Protein AF-A0A9Q0BH51-F1 (afdb_monomer_lite)

pLDDT: mean 77.66, std 17.2, range [32.72, 93.62]

Secondary structure (DSSP, 8-state):
-----------PPSSS-------------S--EEEEEE--B-TT--B--SSHHHH--TT-----PPEEEEEE---TTSHHHHHHHHHHHHTT-----TTSPPSS-SS-HHHHHHHT-

Sequence (117 aa):
MGARERWSLARAPQVGVAHLEIRPSLTCDVEAWFEIVVRCCDNAVITRPLEVRTAWNWGLNITNSCRRIMVYSVNVSRPSTQKRLSEFETRGIPFTPDTVPRAFPPQTGSGYEEYWK

Structure (mmCIF, N/CA/C/O backbone):
data_AF-A0A9Q0BH51-F1
#
_entry.id   AF-A0A9Q0BH51-F1
#
loop_
_atom_site.group_PDB
_atom_site.id
_atom_site.type_symbol
_atom_site.label_atom_id
_atom_site.label_alt_id
_atom_site.label_comp_id
_atom_site.label_asym_id
_atom_site.label_entity_id
_atom_site.label_seq_id
_atom_site.pdbx_PDB_ins_code
_atom_site.Cartn_x
_atom_site.Cartn_y
_atom_site.Cartn_z
_atom_site.occupancy
_atom_site.B_iso_or_equiv
_atom_site.auth_seq_id
_atom_site.auth_comp_id
_atom_site.auth_asym_id
_atom_site.auth_atom_id
_atom_site.pdbx_PDB_model_num
ATOM 1 N N . MET A 1 1 ? 29.161 0.552 12.328 1.00 32.72 1 MET A N 1
ATOM 2 C CA . MET A 1 1 ? 29.909 -0.459 11.550 1.00 32.72 1 MET A CA 1
ATOM 3 C C . MET A 1 1 ? 28.946 -0.986 10.488 1.00 32.72 1 MET A C 1
ATOM 5 O O . MET A 1 1 ? 28.101 -1.809 10.800 1.00 32.72 1 MET A O 1
ATOM 9 N N . GLY A 1 2 ? 28.917 -0.345 9.315 1.00 35.00 2 GLY A N 1
ATOM 10 C CA . GLY A 1 2 ? 27.843 -0.506 8.324 1.00 35.00 2 GLY A CA 1
ATOM 11 C C . GLY A 1 2 ? 28.059 -1.716 7.419 1.00 35.00 2 GLY A C 1
ATOM 12 O O . GLY A 1 2 ? 29.128 -1.857 6.824 1.00 35.00 2 GLY A O 1
ATOM 13 N N . ALA A 1 3 ? 27.050 -2.580 7.318 1.00 37.38 3 ALA A N 1
ATOM 14 C CA . ALA A 1 3 ? 27.044 -3.705 6.396 1.00 37.38 3 ALA A CA 1
ATOM 15 C C . ALA A 1 3 ? 27.010 -3.183 4.949 1.00 37.38 3 ALA A C 1
ATOM 17 O O . ALA A 1 3 ? 26.024 -2.609 4.498 1.00 37.38 3 ALA A O 1
ATOM 18 N N . ARG A 1 4 ? 28.118 -3.354 4.221 1.00 40.53 4 ARG A N 1
ATOM 19 C CA . ARG A 1 4 ? 28.149 -3.216 2.762 1.00 40.53 4 ARG A CA 1
ATOM 20 C C . ARG A 1 4 ? 27.483 -4.453 2.165 1.00 40.53 4 ARG A C 1
ATOM 22 O O . ARG A 1 4 ? 28.115 -5.507 2.084 1.00 40.53 4 ARG A O 1
ATOM 29 N N . GLU A 1 5 ? 26.224 -4.327 1.766 1.00 41.06 5 GLU A N 1
ATOM 30 C CA . GLU A 1 5 ? 25.537 -5.353 0.983 1.00 41.06 5 GLU A CA 1
ATOM 31 C C . GLU A 1 5 ? 26.239 -5.527 -0.367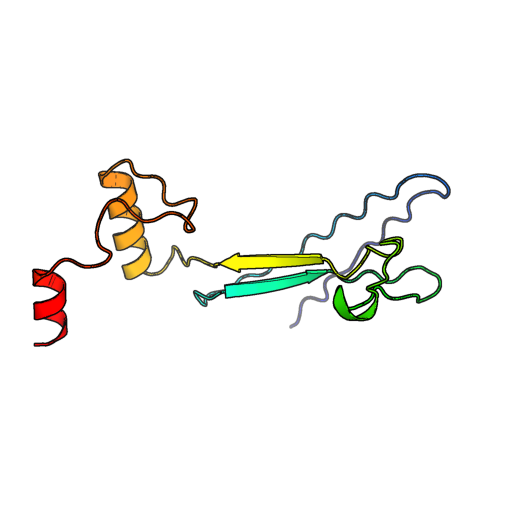 1.00 41.06 5 GLU A C 1
ATOM 33 O O . GLU A 1 5 ? 26.480 -4.579 -1.119 1.00 41.06 5 GLU A O 1
ATOM 38 N N . ARG A 1 6 ? 26.653 -6.766 -0.633 1.00 35.69 6 ARG A N 1
ATOM 39 C CA . ARG A 1 6 ? 27.415 -7.158 -1.814 1.00 35.69 6 ARG A CA 1
ATOM 40 C C . ARG A 1 6 ? 26.413 -7.659 -2.851 1.00 35.69 6 ARG A C 1
ATOM 42 O O . ARG A 1 6 ? 25.912 -8.771 -2.733 1.00 35.69 6 ARG A O 1
ATOM 49 N N . TRP A 1 7 ? 26.106 -6.841 -3.853 1.00 38.84 7 TRP A N 1
ATOM 50 C CA . TRP A 1 7 ? 25.238 -7.237 -4.961 1.00 38.84 7 TRP A CA 1
ATOM 51 C C . TRP A 1 7 ? 25.969 -8.249 -5.851 1.00 38.84 7 TRP A C 1
ATOM 53 O O . TRP A 1 7 ? 26.906 -7.893 -6.567 1.00 38.84 7 TRP A O 1
ATOM 63 N N . SER A 1 8 ? 25.574 -9.522 -5.807 1.00 36.34 8 SER A N 1
ATOM 64 C CA . SER A 1 8 ? 26.064 -10.529 -6.752 1.00 36.34 8 SER A CA 1
ATOM 65 C C . SER A 1 8 ? 25.255 -10.451 -8.046 1.00 36.34 8 SER A C 1
ATOM 67 O O . SER A 1 8 ? 24.174 -11.029 -8.153 1.00 36.34 8 SER A O 1
ATOM 69 N N . LEU A 1 9 ? 25.782 -9.740 -9.042 1.00 40.06 9 LEU A N 1
ATOM 70 C CA . LEU A 1 9 ? 25.318 -9.844 -10.424 1.00 40.06 9 LEU A CA 1
ATOM 71 C C . LEU A 1 9 ? 25.755 -11.202 -10.987 1.00 40.06 9 LEU A C 1
ATOM 73 O O . LEU A 1 9 ? 26.877 -11.356 -11.472 1.00 40.06 9 LEU A O 1
ATOM 77 N N . ALA A 1 10 ? 24.875 -12.200 -10.918 1.00 40.84 10 ALA A N 1
ATOM 78 C CA . ALA A 1 10 ? 25.020 -13.399 -11.732 1.00 40.84 10 ALA A CA 1
ATOM 79 C C . ALA A 1 10 ? 24.848 -12.988 -13.205 1.00 40.84 10 ALA A C 1
ATOM 81 O O . ALA A 1 10 ? 23.775 -12.543 -13.612 1.00 40.84 10 ALA A O 1
ATOM 82 N N . ARG A 1 11 ? 25.918 -13.073 -14.008 1.00 39.97 11 ARG A N 1
ATOM 83 C CA . ARG A 1 11 ? 25.831 -12.834 -15.456 1.00 39.97 11 ARG A CA 1
ATOM 84 C C . ARG A 1 11 ? 25.031 -13.971 -16.084 1.00 39.97 11 ARG A C 1
ATOM 86 O O . ARG A 1 11 ? 25.498 -15.106 -16.096 1.00 39.97 11 ARG A O 1
ATOM 93 N N . ALA A 1 12 ? 23.848 -13.662 -16.607 1.00 41.06 12 ALA A N 1
ATOM 94 C CA . ALA A 1 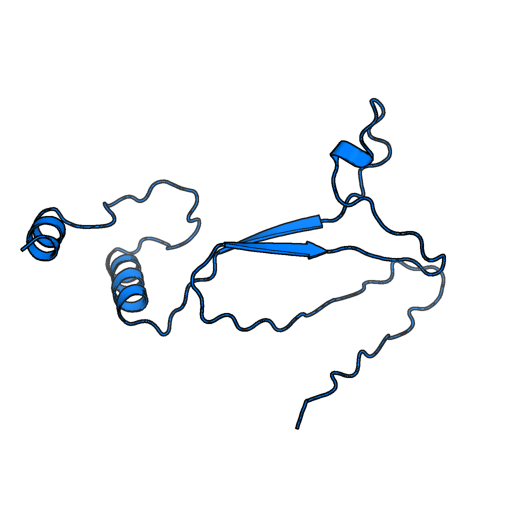12 ? 23.110 -14.580 -17.466 1.00 41.06 12 ALA A CA 1
ATOM 95 C C . ALA A 1 12 ? 23.808 -14.694 -18.840 1.00 41.06 12 ALA A C 1
ATOM 97 O O . ALA A 1 12 ? 24.379 -13.702 -19.311 1.00 41.06 12 ALA A O 1
ATOM 98 N N . PRO A 1 13 ? 23.788 -15.876 -19.486 1.00 41.16 13 PRO A N 1
ATOM 99 C CA . PRO A 1 13 ? 24.369 -16.055 -20.806 1.00 41.16 13 PRO A CA 1
ATOM 100 C C . PRO A 1 13 ? 23.540 -15.308 -21.851 1.00 41.16 13 PRO A C 1
ATOM 102 O O . PRO A 1 13 ? 22.330 -15.123 -21.717 1.00 41.16 13 PRO A O 1
ATOM 105 N N . GLN A 1 14 ? 24.236 -14.830 -22.876 1.00 46.56 14 GLN A N 1
ATOM 106 C CA . GLN A 1 14 ? 23.660 -14.026 -23.939 1.00 46.56 14 GLN A CA 1
ATOM 107 C C . GLN A 1 14 ? 22.640 -14.851 -24.734 1.00 46.56 14 GLN A C 1
ATOM 109 O O . GLN A 1 14 ? 22.912 -15.992 -25.093 1.00 46.56 14 GLN A O 1
ATOM 114 N N . VAL A 1 15 ? 21.492 -14.235 -25.025 1.00 45.03 15 VAL A N 1
ATOM 115 C CA . VAL A 1 15 ? 20.330 -14.806 -25.732 1.00 45.03 15 VAL A CA 1
ATOM 116 C C . VAL A 1 15 ? 19.461 -15.731 -24.866 1.00 45.03 15 VAL A C 1
ATOM 118 O O . VAL A 1 15 ? 19.361 -16.936 -25.058 1.00 45.03 15 VAL A O 1
ATOM 121 N N . GLY A 1 16 ? 18.776 -15.126 -23.902 1.00 41.25 16 GLY A N 1
ATOM 122 C CA . GLY A 1 16 ? 17.731 -15.748 -23.097 1.00 41.25 16 GLY A CA 1
ATOM 123 C C . GLY A 1 16 ? 17.147 -14.691 -22.171 1.00 41.25 16 GLY A C 1
ATOM 124 O O . GLY A 1 16 ? 17.870 -13.794 -21.741 1.00 41.25 16 GLY A O 1
ATOM 125 N N . VAL A 1 17 ? 15.841 -14.735 -21.907 1.00 44.56 17 VAL A N 1
ATOM 126 C CA . VAL A 1 17 ? 15.193 -13.816 -20.962 1.00 44.56 17 VAL A CA 1
ATOM 127 C C . VAL A 1 17 ? 15.908 -13.947 -19.615 1.00 44.56 17 VAL A C 1
ATOM 129 O O . VAL A 1 17 ? 15.763 -14.950 -18.922 1.00 44.56 17 VAL A O 1
ATOM 132 N N . ALA A 1 18 ? 16.732 -12.960 -19.266 1.00 54.16 18 ALA A N 1
ATOM 133 C CA . ALA A 1 18 ? 17.425 -12.943 -17.991 1.00 54.16 18 ALA A CA 1
ATOM 134 C C . ALA A 1 18 ? 16.397 -12.617 -16.907 1.00 54.16 18 ALA A C 1
ATOM 136 O O . ALA A 1 18 ? 15.910 -11.489 -16.812 1.00 54.16 18 ALA A O 1
ATOM 137 N N . HIS A 1 19 ? 16.042 -13.615 -16.102 1.00 55.16 19 HIS A N 1
ATOM 138 C CA . HIS A 1 19 ? 15.231 -13.394 -14.917 1.00 55.16 19 HIS A CA 1
ATOM 139 C C . HIS A 1 19 ? 16.102 -12.725 -13.847 1.00 55.16 19 HIS A C 1
ATOM 141 O O . HIS A 1 19 ? 16.880 -13.383 -13.157 1.00 55.16 19 HIS A O 1
ATOM 147 N N . LEU A 1 20 ? 15.997 -11.401 -13.736 1.00 63.56 20 LEU A N 1
ATOM 148 C CA . LEU A 1 20 ? 16.614 -10.643 -12.655 1.00 63.56 20 LEU A CA 1
ATOM 149 C C . LEU A 1 20 ? 15.642 -10.580 -11.476 1.00 63.56 20 LEU A C 1
ATOM 151 O O . LEU A 1 20 ? 14.629 -9.885 -11.534 1.00 63.56 20 LEU A O 1
ATOM 155 N N . GLU A 1 21 ? 15.968 -11.290 -10.399 1.00 69.81 21 GLU A N 1
ATOM 156 C CA . GLU A 1 21 ? 15.230 -11.206 -9.143 1.00 69.81 21 GLU A CA 1
ATOM 157 C C . GLU A 1 21 ? 15.864 -10.144 -8.238 1.00 69.81 21 GLU A C 1
ATOM 159 O O . GLU A 1 21 ? 17.040 -10.229 -7.886 1.00 69.81 21 GLU A O 1
ATOM 164 N N . ILE A 1 22 ? 15.081 -9.135 -7.856 1.00 66.62 22 ILE A N 1
ATOM 165 C CA . ILE A 1 22 ? 15.500 -8.095 -6.913 1.00 66.62 22 ILE A CA 1
ATOM 166 C C . ILE A 1 22 ? 14.739 -8.340 -5.612 1.00 66.62 22 ILE A C 1
ATOM 168 O O . ILE A 1 22 ? 13.515 -8.223 -5.584 1.00 66.62 22 ILE A O 1
ATOM 172 N N . ARG A 1 23 ? 15.464 -8.679 -4.539 1.00 71.25 23 ARG A N 1
ATOM 173 C CA . ARG A 1 23 ? 14.913 -8.885 -3.191 1.00 71.25 23 ARG A CA 1
ATOM 174 C C . ARG A 1 23 ? 15.344 -7.750 -2.260 1.00 71.25 23 ARG A C 1
ATOM 176 O O . ARG A 1 23 ? 16.356 -7.892 -1.578 1.00 71.25 23 ARG A O 1
ATOM 183 N N . PRO A 1 24 ? 14.630 -6.614 -2.231 1.00 65.00 24 PRO A N 1
ATOM 184 C CA . PRO A 1 24 ? 14.912 -5.579 -1.253 1.00 65.00 24 PRO A CA 1
ATOM 185 C C . PRO A 1 24 ? 14.374 -6.013 0.117 1.00 65.00 24 PRO A C 1
ATOM 187 O O . PRO A 1 24 ? 13.183 -6.286 0.260 1.00 65.00 24 PRO A O 1
ATOM 190 N N . SER A 1 25 ? 15.231 -6.063 1.136 1.00 71.06 25 SER A N 1
ATOM 191 C CA . SER A 1 25 ? 14.785 -6.151 2.528 1.00 71.06 25 SER A CA 1
ATOM 192 C C . SER A 1 25 ? 14.530 -4.741 3.058 1.00 71.06 25 SER A C 1
ATOM 194 O O . SER A 1 25 ? 15.474 -3.985 3.282 1.00 71.06 25 SER A O 1
ATOM 196 N N . LEU A 1 26 ? 13.260 -4.382 3.253 1.00 70.94 26 LEU A N 1
ATOM 197 C CA . LEU A 1 26 ? 12.859 -3.116 3.865 1.00 70.94 26 LEU A CA 1
ATOM 198 C C . LEU A 1 26 ? 12.072 -3.407 5.142 1.00 70.94 26 LEU A C 1
ATOM 200 O O . LEU A 1 26 ? 10.954 -3.915 5.082 1.00 70.94 26 LEU A O 1
ATOM 204 N N . THR A 1 27 ? 12.651 -3.078 6.295 1.00 71.00 27 THR A N 1
ATOM 205 C CA . THR A 1 27 ? 11.927 -3.056 7.567 1.00 71.00 27 THR A CA 1
ATOM 206 C C . THR A 1 27 ? 11.395 -1.648 7.791 1.00 71.00 27 THR A C 1
ATOM 208 O O . THR A 1 27 ? 12.142 -0.671 7.744 1.00 71.00 27 THR A O 1
ATOM 211 N N . CYS A 1 28 ? 10.086 -1.523 8.000 1.00 72.50 28 CYS A N 1
ATOM 212 C CA . CYS A 1 28 ? 9.465 -0.245 8.308 1.00 72.50 28 CYS A CA 1
ATOM 213 C C . CYS A 1 28 ? 8.642 -0.366 9.586 1.00 72.50 28 CYS A C 1
ATOM 215 O O . CYS A 1 28 ? 7.740 -1.195 9.666 1.00 72.50 28 CYS A O 1
ATOM 217 N N . ASP A 1 29 ? 8.964 0.466 10.575 1.00 78.12 29 ASP A N 1
ATOM 218 C CA . ASP A 1 29 ? 8.193 0.562 11.819 1.00 78.12 29 ASP A CA 1
ATOM 219 C C . ASP A 1 29 ? 6.931 1.430 11.656 1.00 78.12 29 ASP A C 1
ATOM 221 O O . ASP A 1 29 ? 5.952 1.292 12.394 1.00 78.12 29 ASP A O 1
ATOM 225 N N . VAL A 1 30 ? 6.938 2.322 10.661 1.00 79.62 30 VAL A N 1
ATOM 226 C CA . VAL A 1 30 ? 5.855 3.273 10.415 1.00 79.62 30 VAL A CA 1
ATOM 227 C C . VAL A 1 30 ? 4.716 2.596 9.651 1.00 79.62 30 VAL A C 1
ATOM 229 O O . VAL A 1 30 ? 4.913 2.002 8.591 1.00 79.62 30 VAL A O 1
ATOM 232 N N . GLU A 1 31 ? 3.503 2.740 10.177 1.00 83.62 31 GLU A N 1
ATOM 233 C CA . GLU A 1 31 ? 2.262 2.368 9.495 1.00 83.62 31 GLU A CA 1
ATOM 234 C C . GLU A 1 31 ? 1.890 3.484 8.514 1.00 83.62 31 GLU A C 1
ATOM 236 O O . GLU A 1 31 ? 1.375 4.532 8.904 1.00 83.62 31 GLU A O 1
ATOM 241 N N . ALA A 1 32 ? 2.235 3.291 7.243 1.00 84.62 32 ALA A N 1
ATOM 242 C CA . ALA A 1 32 ? 2.004 4.259 6.179 1.00 84.62 32 ALA A CA 1
ATOM 243 C C . ALA A 1 32 ? 1.874 3.574 4.811 1.00 84.62 32 ALA A C 1
ATOM 245 O O . ALA A 1 32 ? 2.169 2.386 4.645 1.00 84.62 32 ALA A O 1
ATOM 246 N N . TRP A 1 33 ? 1.440 4.361 3.826 1.00 87.88 33 TRP A N 1
ATOM 247 C CA . TRP A 1 33 ? 1.488 3.989 2.417 1.00 87.88 33 TRP A CA 1
ATOM 248 C C . TRP A 1 33 ? 2.889 4.214 1.856 1.00 87.88 33 TRP A C 1
ATOM 250 O O . TRP A 1 33 ? 3.456 5.299 1.984 1.00 87.88 33 TRP A O 1
ATOM 260 N N . PHE A 1 34 ? 3.412 3.192 1.190 1.00 88.12 34 PHE A N 1
ATOM 261 C CA . PHE A 1 34 ? 4.689 3.218 0.496 1.00 88.12 34 PHE A CA 1
ATOM 262 C C . PHE A 1 34 ? 4.472 3.007 -0.992 1.00 88.12 34 PHE A C 1
ATOM 264 O O . PHE A 1 34 ? 3.706 2.138 -1.408 1.00 88.12 34 PHE A O 1
ATOM 271 N N . GLU A 1 35 ? 5.203 3.772 -1.792 1.00 90.50 35 GLU A N 1
ATOM 272 C CA . GLU A 1 35 ? 5.301 3.547 -3.225 1.00 90.50 35 GLU A CA 1
ATOM 273 C C . GLU A 1 35 ? 6.669 2.945 -3.547 1.00 90.50 35 GLU A C 1
ATOM 275 O O . GLU A 1 35 ? 7.705 3.596 -3.409 1.00 90.50 35 GLU A O 1
ATOM 280 N N . ILE A 1 36 ? 6.675 1.695 -4.005 1.00 88.88 36 ILE A N 1
ATOM 281 C CA . ILE A 1 36 ? 7.874 1.044 -4.526 1.00 88.88 36 ILE A CA 1
ATOM 282 C C . ILE A 1 36 ? 7.933 1.321 -6.026 1.00 88.88 36 ILE A C 1
ATOM 284 O O . ILE A 1 36 ? 7.114 0.816 -6.799 1.00 88.88 36 ILE A O 1
ATOM 288 N N . VAL A 1 37 ? 8.917 2.120 -6.441 1.00 89.25 37 VAL A N 1
ATOM 289 C CA . VAL A 1 37 ? 9.155 2.452 -7.849 1.00 89.25 37 VAL A CA 1
ATOM 290 C C . VAL A 1 37 ? 10.354 1.667 -8.361 1.00 89.25 37 VAL A C 1
ATOM 292 O O . VAL A 1 37 ? 11.485 1.883 -7.931 1.00 89.25 37 VAL A O 1
ATOM 295 N N . VAL A 1 38 ? 10.119 0.775 -9.322 1.00 88.25 38 VAL A N 1
ATOM 296 C CA . VAL A 1 38 ? 11.181 -0.008 -9.960 1.00 88.25 38 VAL A CA 1
ATOM 297 C C . VAL A 1 38 ? 11.518 0.593 -11.316 1.00 88.25 38 VAL A C 1
ATOM 299 O O . VAL A 1 38 ? 10.712 0.560 -12.256 1.00 88.25 38 VAL A O 1
ATOM 302 N N . ARG A 1 39 ? 12.756 1.077 -11.423 1.00 86.38 39 ARG A N 1
ATOM 303 C CA . ARG A 1 39 ? 13.384 1.544 -12.656 1.00 86.38 39 ARG A CA 1
ATOM 304 C C . ARG A 1 39 ? 14.534 0.617 -13.023 1.00 86.38 39 ARG A C 1
ATOM 306 O O . ARG A 1 39 ? 15.350 0.274 -12.177 1.00 86.38 39 ARG A O 1
ATOM 313 N N . CYS A 1 40 ? 14.603 0.244 -14.296 1.00 83.94 40 CYS A N 1
ATOM 314 C CA . CYS A 1 40 ? 15.730 -0.516 -14.831 1.00 83.94 40 CYS A CA 1
ATOM 315 C C . CYS A 1 40 ? 16.587 0.397 -15.706 1.00 83.94 40 CYS A C 1
ATOM 317 O O . CYS A 1 40 ? 16.056 1.302 -16.357 1.00 83.94 40 CYS A O 1
ATOM 319 N N . CYS A 1 41 ? 17.885 0.125 -15.693 1.00 83.06 41 CYS A N 1
ATOM 320 C CA . CYS A 1 41 ? 18.876 0.671 -16.603 1.00 83.06 41 CYS A CA 1
ATOM 321 C C . CYS A 1 41 ? 19.470 -0.515 -17.366 1.00 83.06 41 CYS A C 1
ATOM 323 O O . CYS A 1 41 ? 19.725 -1.553 -16.749 1.00 83.06 41 CYS A O 1
ATOM 325 N N . ASP A 1 42 ? 19.622 -0.400 -18.680 1.00 84.12 42 ASP A N 1
ATOM 326 C CA . ASP A 1 42 ? 20.272 -1.435 -19.480 1.00 84.12 42 ASP A CA 1
ATOM 327 C C . ASP A 1 42 ? 21.792 -1.204 -19.592 1.00 84.12 42 ASP A C 1
ATOM 329 O O . ASP A 1 42 ? 22.354 -0.263 -19.027 1.00 84.12 42 ASP A O 1
ATOM 333 N N . ASN A 1 43 ? 22.478 -2.081 -20.330 1.00 86.06 43 ASN A N 1
ATOM 334 C CA . ASN A 1 43 ? 23.927 -1.985 -20.545 1.00 86.06 43 ASN A CA 1
ATOM 335 C C . ASN A 1 43 ? 24.337 -0.761 -21.384 1.00 86.06 43 ASN A C 1
ATOM 337 O O . ASN A 1 43 ? 25.512 -0.401 -21.387 1.00 86.06 43 ASN A O 1
ATOM 341 N N . ALA A 1 44 ? 23.393 -0.141 -22.098 1.00 88.38 44 ALA A N 1
ATOM 342 C CA . ALA A 1 44 ? 23.602 1.077 -22.874 1.00 88.38 44 ALA A CA 1
ATOM 343 C C . ALA A 1 44 ? 23.264 2.345 -22.066 1.00 88.38 44 ALA A C 1
ATOM 345 O O . ALA A 1 44 ? 23.274 3.446 -22.612 1.00 88.38 44 ALA A O 1
ATOM 346 N N . VAL A 1 45 ? 22.996 2.203 -20.761 1.00 86.12 45 VAL A N 1
ATOM 347 C CA . VAL A 1 45 ? 22.637 3.294 -19.845 1.00 86.12 45 VAL A CA 1
ATOM 348 C C . VAL A 1 45 ? 21.305 3.966 -20.226 1.00 86.12 45 VAL A C 1
ATOM 350 O O . VAL A 1 45 ? 21.011 5.099 -19.842 1.00 86.12 45 VAL A O 1
ATOM 353 N N . ILE A 1 46 ? 20.445 3.260 -20.962 1.00 84.38 46 ILE A N 1
ATOM 354 C CA . ILE A 1 46 ? 19.102 3.737 -21.278 1.00 84.38 46 ILE A CA 1
ATOM 355 C C . ILE A 1 46 ? 18.214 3.492 -20.059 1.00 84.38 46 ILE A C 1
ATOM 357 O O . ILE A 1 46 ? 18.127 2.384 -19.522 1.00 84.38 46 ILE A O 1
ATOM 361 N N . THR A 1 47 ? 17.531 4.546 -19.611 1.00 84.69 47 THR A N 1
ATOM 362 C CA . THR A 1 47 ? 16.629 4.490 -18.456 1.00 84.69 47 THR A CA 1
ATOM 363 C C . THR A 1 47 ? 15.171 4.502 -18.891 1.00 84.69 47 THR A C 1
ATOM 365 O O . THR A 1 47 ? 14.790 5.159 -19.859 1.00 84.69 47 THR A O 1
ATOM 368 N N . ARG A 1 48 ? 14.322 3.785 -18.146 1.00 84.50 48 ARG A N 1
ATOM 369 C CA . ARG A 1 48 ? 12.874 3.811 -18.388 1.00 84.50 48 ARG A CA 1
ATOM 370 C C . ARG A 1 48 ? 12.247 5.156 -17.976 1.00 84.50 48 ARG A C 1
ATOM 372 O O . ARG A 1 48 ? 12.602 5.679 -16.906 1.00 84.50 48 ARG A O 1
ATOM 379 N N . PRO A 1 49 ? 11.273 5.686 -18.745 1.00 87.12 49 PRO A N 1
ATOM 380 C CA . PRO A 1 49 ? 10.513 6.885 -18.378 1.00 87.12 49 PRO A CA 1
ATOM 381 C C . PRO A 1 49 ? 9.884 6.760 -16.982 1.00 87.12 49 PRO A C 1
ATOM 383 O O . PRO A 1 49 ? 9.433 5.675 -16.604 1.00 87.12 49 PRO A O 1
ATOM 386 N N . LEU A 1 50 ? 9.877 7.850 -16.200 1.00 86.69 50 LEU A N 1
ATOM 387 C CA . LEU A 1 50 ? 9.333 7.849 -14.828 1.00 86.69 50 LEU A CA 1
ATOM 388 C C . LEU A 1 50 ? 7.832 7.577 -14.820 1.00 86.69 50 LEU A C 1
ATOM 390 O O . LEU A 1 50 ? 7.350 6.743 -14.059 1.00 86.69 50 LEU A O 1
ATOM 394 N N . GLU A 1 51 ? 7.112 8.281 -15.684 1.00 86.94 51 GLU A N 1
ATOM 395 C CA . GLU A 1 51 ? 5.658 8.298 -15.703 1.00 86.94 51 GLU A CA 1
ATOM 396 C C . GLU A 1 51 ? 5.151 7.923 -17.087 1.00 86.94 51 GLU A C 1
ATOM 398 O O . GLU A 1 51 ? 5.737 8.309 -18.101 1.00 86.94 51 GLU A O 1
ATOM 403 N N . VAL A 1 52 ? 4.007 7.242 -17.137 1.00 85.88 52 VAL A N 1
ATOM 404 C CA . VAL A 1 52 ? 3.321 6.915 -18.395 1.00 85.88 52 VAL A CA 1
ATOM 405 C C . VAL A 1 52 ? 3.119 8.170 -19.243 1.00 85.88 52 VAL A C 1
ATOM 407 O O . VAL A 1 52 ? 3.379 8.153 -20.441 1.00 85.88 52 VAL A O 1
ATOM 410 N N . ARG A 1 53 ? 2.742 9.288 -18.610 1.00 86.25 53 ARG A N 1
ATOM 411 C CA . ARG A 1 53 ? 2.466 10.557 -19.293 1.00 86.25 53 ARG A CA 1
ATOM 412 C C . ARG A 1 53 ? 3.659 11.098 -20.078 1.00 86.25 53 ARG A C 1
ATOM 414 O O . ARG A 1 53 ? 3.459 11.736 -21.103 1.00 86.25 53 ARG A O 1
ATOM 421 N N . THR A 1 54 ? 4.882 10.825 -19.629 1.00 85.38 54 THR A N 1
ATOM 422 C CA . THR A 1 54 ? 6.098 11.318 -20.295 1.00 85.38 54 THR A CA 1
ATOM 423 C C . THR A 1 54 ? 6.440 10.563 -21.579 1.00 85.38 54 THR A C 1
ATOM 425 O O . THR A 1 54 ? 7.160 11.094 -22.415 1.00 85.38 54 THR A O 1
ATOM 428 N N . ALA A 1 55 ? 5.918 9.347 -21.750 1.00 83.62 55 ALA A N 1
ATOM 429 C CA . ALA A 1 55 ? 6.179 8.492 -22.910 1.00 83.62 55 ALA A CA 1
ATOM 430 C C . ALA A 1 55 ? 4.908 8.145 -23.703 1.00 83.62 55 ALA A C 1
ATOM 432 O O . ALA A 1 55 ? 4.947 7.340 -24.639 1.00 83.62 55 ALA A O 1
ATOM 433 N N . TRP A 1 56 ? 3.777 8.741 -23.322 1.00 85.19 56 TRP A N 1
ATOM 434 C CA . TRP A 1 56 ? 2.487 8.455 -23.922 1.00 85.19 56 TRP A CA 1
ATOM 435 C C . TRP A 1 56 ? 2.449 8.919 -25.378 1.00 85.19 56 TRP A C 1
ATOM 437 O O . TRP A 1 56 ? 2.853 10.030 -25.716 1.00 85.19 56 TRP A O 1
ATOM 447 N N . ASN A 1 57 ? 1.925 8.055 -26.239 1.00 85.88 57 ASN A N 1
ATOM 448 C CA . ASN A 1 57 ? 1.636 8.355 -27.630 1.00 85.88 57 ASN A CA 1
ATOM 449 C C . ASN A 1 57 ? 0.355 7.624 -28.043 1.00 85.88 57 ASN A C 1
ATOM 451 O O . ASN A 1 57 ? 0.011 6.596 -27.459 1.00 85.88 57 ASN A O 1
ATOM 455 N N . TRP A 1 58 ? -0.322 8.131 -29.072 1.00 86.75 58 TRP A N 1
ATOM 456 C CA . TRP A 1 58 ? -1.573 7.562 -29.588 1.00 86.75 58 TRP A CA 1
ATOM 457 C C . TRP A 1 58 ? -1.463 6.094 -30.016 1.00 86.75 58 TRP A C 1
ATOM 459 O O . TRP A 1 58 ? -2.451 5.371 -29.969 1.00 86.75 58 TRP A O 1
ATOM 469 N N . GLY A 1 59 ? -0.268 5.649 -30.413 1.00 84.12 59 GLY A N 1
ATOM 470 C CA . GLY A 1 59 ? -0.019 4.268 -30.820 1.00 84.12 59 GLY A CA 1
ATOM 471 C C . GLY A 1 59 ? 0.206 3.299 -29.661 1.00 84.12 59 GLY 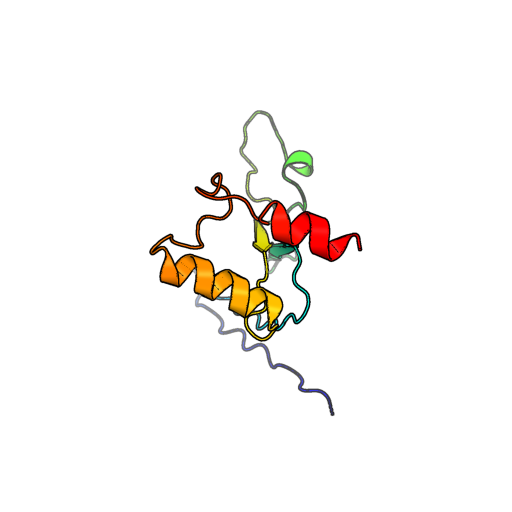A C 1
ATOM 472 O O . GLY A 1 59 ? 0.281 2.103 -29.905 1.00 84.12 59 GLY A O 1
ATOM 473 N N . LEU A 1 60 ? 0.349 3.784 -28.419 1.00 79.31 60 LEU A N 1
ATOM 474 C CA . LEU A 1 60 ? 0.669 2.975 -27.235 1.00 79.31 60 LEU A CA 1
ATOM 475 C C . LEU A 1 60 ? 1.884 2.043 -27.427 1.00 79.31 60 LEU A C 1
ATOM 477 O O . LEU A 1 60 ? 2.016 1.042 -26.736 1.00 79.31 60 LEU A O 1
ATOM 481 N N . ASN A 1 61 ? 2.813 2.366 -28.330 1.00 75.12 61 ASN A N 1
ATOM 482 C CA . ASN A 1 61 ? 3.952 1.488 -28.639 1.00 75.12 61 ASN A CA 1
ATOM 483 C C . ASN A 1 61 ? 5.053 1.527 -27.563 1.00 75.12 61 ASN A C 1
ATOM 485 O O . ASN A 1 61 ? 5.963 0.703 -27.560 1.00 75.12 61 ASN A O 1
ATOM 489 N N . ILE A 1 62 ? 4.980 2.492 -26.641 1.00 69.00 62 ILE A N 1
ATOM 490 C CA . ILE A 1 62 ? 5.927 2.665 -25.537 1.00 69.00 62 ILE A CA 1
ATOM 491 C C . ILE A 1 62 ? 5.134 2.619 -24.231 1.00 69.00 62 ILE A C 1
ATOM 493 O O . ILE A 1 62 ? 4.704 3.641 -23.705 1.00 69.00 62 ILE A O 1
ATOM 497 N N . THR A 1 63 ? 4.919 1.409 -23.715 1.00 67.38 63 THR A N 1
ATOM 498 C CA . THR A 1 63 ? 4.211 1.172 -22.442 1.00 67.38 63 THR A CA 1
ATOM 499 C C . THR A 1 63 ? 5.134 0.796 -21.286 1.00 67.38 63 THR A C 1
ATOM 501 O O . THR A 1 63 ? 4.667 0.589 -20.168 1.00 67.38 63 THR A O 1
ATOM 504 N N . ASN A 1 64 ? 6.452 0.728 -21.505 1.00 76.75 64 ASN A N 1
ATOM 505 C CA . ASN A 1 64 ? 7.406 0.304 -20.478 1.00 76.75 64 ASN A CA 1
ATOM 506 C C . ASN A 1 64 ? 7.884 1.469 -19.589 1.00 76.75 64 ASN A C 1
ATOM 508 O O . ASN A 1 64 ? 9.078 1.767 -19.510 1.00 76.75 64 ASN A O 1
ATOM 512 N N . SER A 1 65 ? 6.948 2.147 -18.921 1.00 83.88 65 SER A N 1
ATOM 513 C CA . SER A 1 65 ? 7.279 3.099 -17.855 1.00 83.88 65 SER A CA 1
ATOM 514 C C . SER A 1 65 ? 7.799 2.373 -16.610 1.00 83.88 65 SER A C 1
ATOM 516 O O . SER A 1 65 ? 7.674 1.151 -16.474 1.00 83.88 65 SER A O 1
ATOM 518 N N . CYS A 1 66 ? 8.363 3.121 -15.662 1.00 87.50 66 CYS A N 1
ATOM 519 C CA . CYS A 1 66 ? 8.688 2.574 -14.346 1.00 87.50 66 CYS A CA 1
ATOM 520 C C . CYS A 1 66 ? 7.445 1.923 -13.717 1.00 87.50 66 CYS A C 1
ATOM 522 O O . CYS A 1 66 ? 6.331 2.447 -13.808 1.00 87.50 66 CYS A O 1
ATOM 524 N N . ARG A 1 67 ? 7.636 0.753 -13.098 1.00 88.50 67 ARG A N 1
ATOM 525 C CA . ARG A 1 67 ? 6.550 0.032 -12.426 1.00 88.50 67 ARG A CA 1
ATOM 526 C C . ARG A 1 67 ? 6.431 0.599 -11.020 1.00 88.50 67 ARG A C 1
ATOM 528 O O . ARG A 1 67 ? 7.433 0.681 -10.315 1.00 88.50 67 ARG A O 1
ATOM 535 N N . ARG A 1 68 ? 5.217 0.973 -10.634 1.00 89.81 68 ARG A N 1
ATOM 536 C CA . ARG A 1 68 ? 4.895 1.488 -9.305 1.00 89.81 68 ARG A CA 1
ATOM 537 C C . ARG A 1 68 ? 3.996 0.481 -8.602 1.00 89.81 68 ARG A C 1
ATOM 539 O O . ARG A 1 68 ? 3.034 0.002 -9.204 1.00 89.81 68 ARG A O 1
ATOM 546 N N . ILE A 1 69 ? 4.349 0.121 -7.376 1.00 89.94 69 ILE A N 1
ATOM 547 C CA . ILE A 1 69 ? 3.591 -0.796 -6.524 1.00 89.94 69 ILE A CA 1
ATOM 548 C C . ILE A 1 69 ? 3.302 -0.046 -5.229 1.00 89.94 69 ILE A C 1
ATOM 550 O O . ILE A 1 69 ? 4.232 0.357 -4.534 1.00 89.94 69 ILE A O 1
ATOM 554 N N . MET A 1 70 ? 2.020 0.156 -4.934 1.00 88.75 70 MET A N 1
ATOM 555 C CA . MET A 1 70 ? 1.581 0.748 -3.674 1.00 88.75 70 MET A CA 1
ATOM 556 C C . MET A 1 70 ? 1.409 -0.358 -2.640 1.00 88.75 70 MET A C 1
ATOM 558 O O . MET A 1 70 ? 0.747 -1.359 -2.913 1.00 88.75 70 MET A O 1
ATOM 562 N N . VAL A 1 71 ? 2.009 -0.179 -1.468 1.00 86.88 71 VAL A N 1
ATOM 563 C CA . VAL A 1 71 ? 1.946 -1.127 -0.353 1.00 86.88 71 VAL A CA 1
ATOM 564 C C . VAL A 1 71 ? 1.584 -0.359 0.908 1.00 86.88 71 VAL A C 1
ATOM 566 O O . VAL A 1 71 ? 2.212 0.651 1.216 1.00 86.88 71 VAL A O 1
ATOM 569 N N . TYR A 1 72 ? 0.591 -0.840 1.649 1.00 86.94 72 TYR A N 1
ATOM 570 C CA . 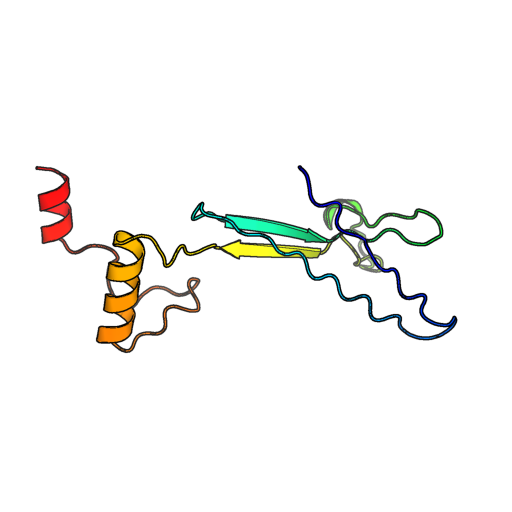TYR A 1 72 ? 0.317 -0.350 2.995 1.00 86.94 72 TYR A CA 1
ATOM 571 C C . TYR A 1 72 ? 1.009 -1.247 4.021 1.00 86.94 72 TYR A C 1
ATOM 573 O O . TYR A 1 72 ? 0.835 -2.466 3.999 1.00 86.94 72 TYR A O 1
ATOM 581 N N . SER A 1 73 ? 1.811 -0.650 4.904 1.00 86.81 73 SER A N 1
ATOM 582 C CA . SER A 1 73 ? 2.477 -1.382 5.985 1.00 86.81 73 SER A CA 1
ATOM 583 C C . SER A 1 73 ? 1.591 -1.438 7.225 1.00 86.81 73 SER A C 1
ATOM 585 O O . SER A 1 73 ? 1.085 -0.411 7.679 1.00 86.81 73 SER A O 1
ATOM 587 N N . VAL A 1 74 ? 1.447 -2.632 7.803 1.00 87.62 74 VAL A N 1
ATOM 588 C CA . VAL A 1 74 ? 0.726 -2.864 9.061 1.00 87.62 74 VAL A CA 1
ATOM 589 C C . VAL A 1 74 ? 1.715 -3.368 10.100 1.00 87.62 74 VAL A C 1
ATOM 591 O O . VAL A 1 74 ? 2.357 -4.401 9.900 1.00 87.62 74 VAL A O 1
ATOM 594 N N . ASN A 1 75 ? 1.834 -2.658 11.223 1.00 88.50 75 ASN A N 1
ATOM 595 C CA . ASN A 1 75 ? 2.787 -3.013 12.264 1.00 88.50 75 ASN A CA 1
ATOM 596 C C . ASN A 1 75 ? 2.121 -3.909 13.315 1.00 88.50 75 ASN A C 1
ATOM 598 O O . ASN A 1 75 ? 1.458 -3.449 14.243 1.00 88.50 75 ASN A O 1
ATOM 602 N N . VAL A 1 76 ? 2.353 -5.216 13.192 1.00 87.44 76 VAL A N 1
ATOM 603 C CA . VAL A 1 76 ? 1.774 -6.236 14.081 1.00 87.44 76 VAL A CA 1
ATOM 604 C C . VAL A 1 76 ? 2.352 -6.175 15.502 1.00 87.44 76 VAL A C 1
ATOM 606 O O . VAL A 1 76 ? 1.798 -6.787 16.404 1.00 87.44 76 VAL A O 1
ATOM 609 N N . SER A 1 77 ? 3.438 -5.439 15.759 1.00 87.56 77 SER A N 1
ATOM 610 C CA . SER A 1 77 ? 3.985 -5.309 17.120 1.00 87.56 77 SER A CA 1
ATOM 611 C C . SER A 1 77 ? 3.217 -4.310 17.994 1.00 87.56 77 SER A C 1
ATOM 613 O O . SER A 1 77 ? 3.296 -4.376 19.221 1.00 87.56 77 SER A O 1
ATOM 615 N N . ARG A 1 78 ? 2.448 -3.392 17.388 1.00 89.06 78 ARG A N 1
ATOM 616 C CA . ARG A 1 78 ? 1.724 -2.351 18.126 1.00 89.06 78 ARG A CA 1
ATOM 617 C C . ARG A 1 78 ? 0.480 -2.922 18.819 1.00 89.06 78 ARG A C 1
ATOM 619 O O . ARG A 1 78 ? -0.351 -3.531 18.142 1.00 89.06 78 ARG A O 1
ATOM 626 N N . PRO A 1 79 ? 0.268 -2.659 20.126 1.00 91.81 79 PRO A N 1
ATOM 627 C CA . PRO A 1 79 ? -0.878 -3.202 20.862 1.00 91.81 79 PRO A CA 1
ATOM 628 C C . PRO A 1 79 ? -2.240 -2.810 20.272 1.00 91.81 79 PRO A C 1
ATOM 630 O O . PRO A 1 79 ? -3.168 -3.617 20.244 1.00 91.81 79 PRO A O 1
ATOM 633 N N . SER A 1 80 ? -2.366 -1.581 19.761 1.00 87.81 80 SER A N 1
ATOM 634 C CA . SER A 1 80 ? -3.582 -1.093 19.096 1.00 87.81 80 SER A CA 1
ATOM 635 C C . SER A 1 80 ? -3.898 -1.886 17.828 1.00 87.81 80 SER A C 1
ATOM 637 O O . SER A 1 80 ? -5.043 -2.286 17.615 1.00 87.81 80 SER A O 1
ATOM 639 N N . THR A 1 81 ? -2.877 -2.149 17.013 1.00 89.88 81 THR A N 1
ATOM 640 C CA . THR A 1 81 ? -2.987 -2.905 15.764 1.00 89.88 81 THR A CA 1
ATOM 641 C C . THR A 1 81 ? -3.297 -4.370 16.051 1.00 89.88 81 THR A C 1
ATOM 643 O O . THR A 1 81 ? -4.214 -4.919 15.447 1.00 89.88 81 THR A O 1
ATOM 646 N N . GLN A 1 82 ? -2.645 -4.981 17.046 1.00 91.88 82 GLN A N 1
ATOM 647 C CA . GLN A 1 82 ? -2.955 -6.345 17.495 1.00 91.88 82 GLN A CA 1
ATOM 648 C C . GLN A 1 82 ? -4.398 -6.490 17.976 1.00 91.88 82 GLN A C 1
ATOM 650 O O . GLN A 1 82 ? -5.096 -7.399 17.537 1.00 91.88 82 GLN A O 1
ATOM 655 N N . LYS A 1 83 ? -4.875 -5.567 18.824 1.00 91.38 83 LYS A N 1
ATOM 656 C CA . LYS A 1 83 ? -6.272 -5.550 19.286 1.00 91.38 83 LYS A CA 1
ATOM 657 C C . LYS A 1 83 ? -7.246 -5.454 18.113 1.00 91.38 83 LYS A C 1
ATOM 659 O O . LYS A 1 83 ? -8.328 -6.033 18.145 1.00 91.38 83 LYS A O 1
ATOM 664 N N . ARG A 1 84 ? -6.874 -4.706 17.072 1.00 88.62 84 ARG A N 1
ATOM 665 C CA . ARG A 1 84 ? -7.708 -4.566 15.883 1.00 88.62 84 ARG A CA 1
ATOM 666 C C . ARG A 1 84 ? -7.714 -5.835 15.041 1.00 88.62 84 ARG A C 1
ATOM 668 O O . ARG A 1 84 ? -8.788 -6.222 14.594 1.00 88.62 84 ARG A O 1
ATOM 675 N N . LEU A 1 85 ? -6.556 -6.461 14.838 1.00 91.12 85 LEU A N 1
ATOM 676 C CA . LEU A 1 85 ? -6.410 -7.715 14.095 1.00 91.12 85 LEU A CA 1
ATOM 677 C C . LEU A 1 85 ? -7.140 -8.872 14.792 1.00 91.12 85 LEU A C 1
ATOM 679 O O . LEU A 1 85 ? -7.868 -9.607 14.131 1.00 91.12 85 LEU A O 1
ATOM 683 N N . SER A 1 86 ? -7.065 -8.966 16.121 1.00 92.56 86 SER A N 1
ATOM 684 C CA . SER A 1 86 ? -7.783 -9.999 16.878 1.00 92.56 86 SER A CA 1
ATOM 685 C C . SER A 1 86 ? -9.307 -9.852 16.801 1.00 92.56 86 SER A C 1
ATOM 687 O O . SER A 1 86 ? -10.030 -10.848 16.828 1.00 92.56 86 SER A O 1
ATOM 689 N N . GLU A 1 87 ? -9.830 -8.631 16.642 1.00 90.25 87 GLU A N 1
ATOM 690 C CA . GLU A 1 87 ? -11.260 -8.409 16.395 1.00 90.25 87 GLU A CA 1
ATOM 691 C C . GLU A 1 87 ? -11.702 -8.976 15.035 1.00 90.25 87 GLU A C 1
ATOM 693 O O . GLU A 1 87 ? -12.798 -9.531 14.934 1.00 90.25 87 GLU A O 1
ATOM 698 N N . PHE A 1 88 ? -10.858 -8.870 14.001 1.00 90.44 88 PHE A N 1
ATOM 699 C CA . PHE A 1 88 ? -11.122 -9.491 12.697 1.00 90.44 88 PHE A CA 1
ATOM 700 C C . PHE A 1 88 ? -11.127 -11.018 12.802 1.00 90.44 88 PHE A C 1
ATOM 702 O O . PHE A 1 88 ? -12.064 -11.657 12.320 1.00 90.44 88 PHE A O 1
ATOM 709 N N . GLU A 1 89 ? -10.139 -11.588 13.497 1.00 92.12 89 GLU A N 1
ATOM 710 C CA . GLU A 1 89 ? -10.029 -13.034 13.724 1.00 92.12 89 GLU A CA 1
ATOM 711 C C . GLU A 1 89 ? -11.230 -13.583 14.501 1.00 92.12 89 GLU A C 1
ATOM 713 O O . GLU A 1 89 ? -11.853 -14.553 14.075 1.00 92.12 89 GLU A O 1
ATOM 718 N N . THR A 1 90 ? -11.624 -12.912 15.588 1.00 93.62 90 THR A N 1
ATOM 719 C CA . THR A 1 90 ? -12.767 -13.317 16.427 1.00 93.62 90 THR A CA 1
ATOM 720 C C . THR A 1 90 ? -14.078 -13.338 15.638 1.00 93.62 90 THR A C 1
ATOM 722 O O . THR A 1 90 ? -14.965 -14.143 15.913 1.00 93.62 90 THR A O 1
ATOM 725 N N . ARG A 1 91 ? -14.215 -12.452 14.646 1.00 89.88 91 ARG A N 1
ATOM 726 C CA . ARG A 1 91 ? -15.409 -12.355 13.794 1.00 89.88 91 ARG A CA 1
ATOM 727 C C . ARG A 1 91 ? -15.331 -13.225 12.540 1.00 89.88 91 ARG A C 1
ATOM 729 O O . ARG A 1 91 ? -16.301 -13.259 11.788 1.00 89.88 91 ARG A O 1
ATOM 736 N N . GLY A 1 92 ? -14.206 -13.899 12.298 1.00 90.88 92 GLY A N 1
ATOM 737 C CA . GLY A 1 92 ? -13.987 -14.708 11.099 1.00 90.88 92 GLY A CA 1
ATOM 738 C C . GLY A 1 92 ? -13.976 -13.892 9.802 1.00 90.88 92 GLY A C 1
ATOM 739 O O . GLY A 1 92 ? -14.326 -14.419 8.749 1.00 90.88 92 GLY A O 1
ATOM 740 N N . ILE A 1 93 ? -13.618 -12.604 9.867 1.00 88.69 93 ILE A N 1
ATOM 741 C CA . ILE A 1 93 ? -13.587 -11.708 8.703 1.00 88.69 93 ILE A CA 1
ATOM 742 C C . ILE A 1 93 ? -12.132 -11.561 8.246 1.00 88.69 93 ILE A C 1
ATOM 744 O O . ILE A 1 93 ? -11.281 -11.212 9.067 1.00 88.69 93 ILE A O 1
ATOM 748 N N . PRO A 1 94 ? -11.816 -11.779 6.957 1.00 88.88 94 PRO A N 1
ATOM 749 C CA . PRO A 1 94 ? -10.461 -11.577 6.466 1.00 88.88 94 PRO A CA 1
ATOM 750 C C . PRO A 1 94 ? -10.082 -10.091 6.523 1.00 88.88 94 PRO A C 1
ATOM 752 O O . PRO A 1 94 ? -10.881 -9.216 6.191 1.00 88.88 94 PRO A O 1
ATOM 755 N N . PHE A 1 95 ? -8.844 -9.802 6.933 1.00 86.38 95 PHE A N 1
ATOM 756 C CA . PHE A 1 95 ? -8.311 -8.435 6.939 1.00 86.38 95 PHE A CA 1
ATOM 757 C C . PHE A 1 95 ? -8.099 -7.890 5.517 1.00 86.38 95 PHE A C 1
ATOM 759 O O . PHE A 1 95 ? -8.235 -6.691 5.287 1.00 86.38 95 PHE A O 1
ATOM 766 N N . THR A 1 96 ? -7.776 -8.768 4.563 1.00 88.31 96 THR A N 1
ATOM 767 C CA . THR A 1 96 ? -7.552 -8.421 3.157 1.00 88.31 96 THR A CA 1
ATOM 768 C C . THR A 1 96 ? -8.690 -8.925 2.261 1.00 88.31 96 THR A C 1
ATOM 770 O O . THR A 1 96 ? -9.232 -10.005 2.512 1.00 88.31 96 THR A O 1
ATOM 773 N N . PRO A 1 97 ? -9.035 -8.192 1.181 1.00 86.12 97 PRO A N 1
ATOM 774 C CA . PRO A 1 97 ? -8.468 -6.903 0.752 1.00 8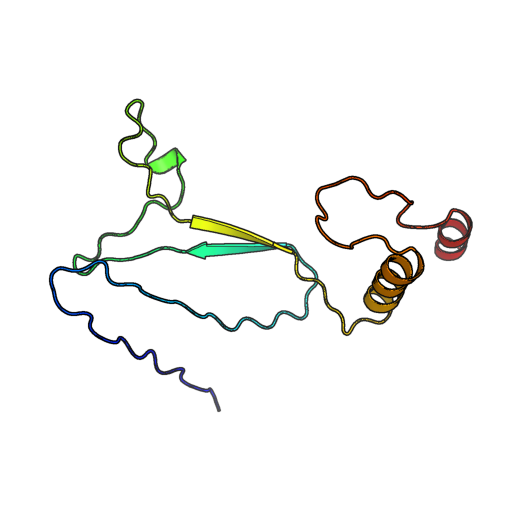6.12 97 PRO A CA 1
ATOM 775 C C . PRO A 1 97 ? -8.957 -5.713 1.603 1.00 86.12 97 PRO A C 1
ATOM 777 O O . PRO A 1 97 ? -10.108 -5.678 2.015 1.00 86.12 97 PRO A O 1
ATOM 780 N N . ASP A 1 98 ? -8.103 -4.714 1.840 1.00 77.69 98 ASP A N 1
ATOM 781 C CA . ASP A 1 98 ? -8.467 -3.494 2.590 1.00 77.69 98 ASP A CA 1
ATOM 782 C C . ASP A 1 98 ? -9.282 -2.490 1.753 1.00 77.69 98 ASP A C 1
ATOM 784 O O . ASP A 1 98 ? -9.882 -1.556 2.284 1.00 77.69 98 ASP A O 1
ATOM 788 N N . THR A 1 99 ? -9.319 -2.699 0.437 1.00 83.19 99 THR A N 1
ATOM 789 C CA . THR A 1 99 ? -10.002 -1.844 -0.535 1.00 83.19 99 THR A CA 1
ATOM 790 C C . THR A 1 99 ? -11.518 -2.013 -0.540 1.00 83.19 99 THR A C 1
ATOM 792 O O . THR A 1 99 ? -12.210 -1.230 -1.192 1.00 83.19 99 THR A O 1
ATOM 795 N N . VAL A 1 100 ? -12.054 -3.012 0.168 1.00 85.94 100 VAL A N 1
ATOM 796 C CA . VAL A 1 100 ? -13.501 -3.233 0.265 1.00 85.94 100 VAL A CA 1
ATOM 797 C C . VAL A 1 100 ? -14.064 -2.650 1.563 1.00 85.94 100 VAL A C 1
ATOM 799 O O . VAL A 1 100 ? -13.405 -2.696 2.606 1.00 85.94 100 VAL A O 1
ATOM 802 N N . PRO A 1 101 ? -15.299 -2.112 1.542 1.00 85.94 101 PRO A N 1
ATOM 803 C CA . PRO A 1 101 ? -15.961 -1.662 2.756 1.00 85.94 101 PRO A CA 1
ATOM 804 C C . PRO A 1 101 ? -16.022 -2.778 3.797 1.00 85.94 101 PRO A C 1
ATOM 806 O O . PRO A 1 101 ? -16.393 -3.916 3.506 1.00 85.94 101 PRO A O 1
ATOM 809 N N . ARG A 1 102 ? -15.675 -2.439 5.035 1.00 81.56 102 ARG A N 1
ATOM 810 C CA . ARG A 1 102 ? -15.730 -3.384 6.150 1.00 81.56 102 ARG A CA 1
ATOM 811 C C . ARG A 1 102 ? -17.174 -3.634 6.564 1.00 81.56 102 ARG A C 1
ATOM 813 O O . ARG A 1 102 ? -17.992 -2.719 6.570 1.00 81.56 102 ARG A O 1
ATOM 820 N N . ALA A 1 103 ? -17.448 -4.857 7.010 1.00 84.69 103 ALA A N 1
ATOM 821 C CA . ALA A 1 103 ? -18.763 -5.246 7.521 1.00 84.69 103 ALA A CA 1
ATOM 822 C C . ALA A 1 103 ? -19.138 -4.557 8.848 1.00 84.69 103 ALA A C 1
ATOM 824 O O . ALA A 1 103 ? -20.286 -4.621 9.276 1.00 84.69 103 ALA A O 1
ATOM 825 N N . PHE A 1 104 ? -18.178 -3.923 9.525 1.00 8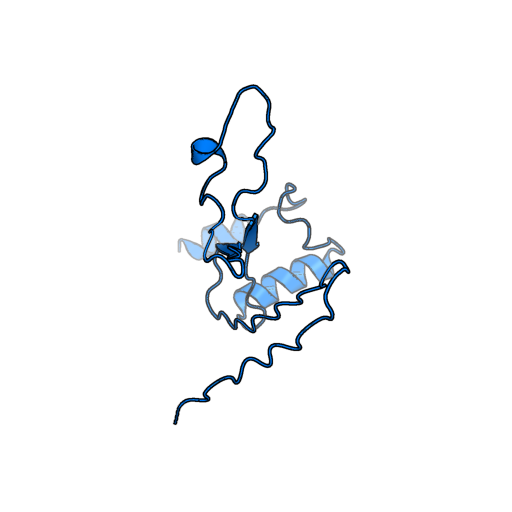6.00 104 PHE A N 1
ATOM 826 C CA . PHE A 1 104 ? -18.383 -3.313 10.831 1.00 86.00 104 PHE A CA 1
ATOM 827 C C . PHE A 1 104 ? -17.580 -2.016 10.980 1.00 86.00 104 PHE A C 1
ATOM 829 O O . PHE A 1 104 ? -16.540 -1.851 10.328 1.00 86.00 104 PHE A O 1
ATOM 836 N N . PRO A 1 105 ? -18.048 -1.082 11.827 1.00 87.12 105 PRO A N 1
ATOM 837 C CA . PRO A 1 105 ? -17.411 0.215 11.968 1.00 87.12 105 PRO A CA 1
ATOM 838 C C . PRO A 1 105 ? -16.015 0.102 12.606 1.00 87.12 105 PRO A C 1
ATOM 840 O O . PRO A 1 105 ? -15.747 -0.813 13.388 1.00 87.12 105 PRO A O 1
ATOM 843 N N . PRO A 1 106 ? -15.098 1.035 12.294 1.00 83.31 106 PRO A N 1
ATOM 844 C CA . PRO A 1 106 ? -13.756 1.056 12.873 1.00 83.31 106 PRO A CA 1
ATOM 845 C C . PRO A 1 106 ? -13.739 1.294 14.387 1.00 83.31 106 PRO A C 1
ATOM 847 O O . PRO A 1 106 ? -12.812 0.825 15.040 1.00 83.31 106 PRO A O 1
ATOM 850 N N . GLN A 1 107 ? -14.743 1.995 14.914 1.00 84.38 107 GLN A N 1
ATOM 851 C CA . GLN A 1 107 ? -14.885 2.380 16.316 1.00 84.38 107 GLN A CA 1
ATOM 852 C C . GLN A 1 107 ? -16.360 2.249 16.721 1.00 84.38 107 GLN A C 1
ATOM 854 O O . GLN A 1 107 ? -17.253 2.499 15.909 1.00 84.38 107 GLN A O 1
ATOM 859 N N . THR A 1 108 ? -16.623 1.833 17.959 1.00 87.19 108 THR A N 1
ATOM 860 C CA . THR A 1 108 ? -17.980 1.805 18.525 1.00 87.19 108 THR A CA 1
ATOM 861 C C . THR A 1 108 ? -18.391 3.196 19.007 1.00 87.19 108 THR A C 1
ATOM 863 O O . THR A 1 108 ? -17.535 4.004 19.356 1.00 87.19 108 THR A O 1
ATOM 866 N N . GLY A 1 109 ? -19.698 3.474 19.086 1.00 86.38 109 GLY A N 1
ATOM 867 C CA . GLY A 1 109 ? -20.195 4.753 19.619 1.00 86.38 109 GLY A CA 1
ATOM 868 C C . GLY A 1 109 ? -19.708 5.030 21.047 1.00 86.38 109 GLY A C 1
ATOM 869 O O . GLY A 1 109 ? -19.205 6.111 21.327 1.00 86.38 109 GLY A O 1
ATOM 870 N N . SER A 1 110 ? -19.726 4.015 21.917 1.00 85.69 110 SER A N 1
ATOM 871 C CA . SER A 1 110 ? -19.191 4.121 23.281 1.00 85.69 110 SER A CA 1
ATOM 872 C C . SER A 1 110 ? -17.689 4.418 23.313 1.00 85.69 110 SER A C 1
ATOM 874 O O . SER A 1 110 ? -17.241 5.255 24.090 1.00 85.69 110 SER A O 1
ATOM 876 N N . GLY A 1 111 ? -16.910 3.770 22.440 1.00 86.62 111 GLY A N 1
ATOM 877 C CA . GLY A 1 111 ? -15.473 4.012 22.330 1.00 86.62 111 GLY A CA 1
ATOM 878 C C . GLY A 1 111 ? -15.141 5.376 21.724 1.00 86.62 111 GLY A C 1
ATOM 879 O O . GLY A 1 111 ? -14.037 5.874 21.918 1.00 86.62 111 GLY A O 1
ATOM 880 N N . TYR A 1 112 ? -16.068 5.981 20.979 1.00 87.94 112 TYR A N 1
ATOM 881 C CA . TYR A 1 112 ? -15.945 7.359 20.513 1.00 87.94 112 TYR A CA 1
ATOM 882 C C . TYR A 1 112 ? -16.156 8.345 21.663 1.00 87.94 112 TYR A C 1
ATOM 884 O O . TYR A 1 112 ? -15.330 9.228 21.864 1.00 87.94 112 TYR A O 1
ATOM 892 N N . GLU A 1 113 ? -17.213 8.165 22.456 1.00 92.19 113 GLU A N 1
ATOM 893 C CA . GLU A 1 113 ? -17.494 9.019 23.615 1.00 92.19 113 GLU A CA 1
ATOM 894 C C . GLU A 1 113 ? -16.389 8.966 24.677 1.00 92.19 113 GLU A C 1
ATOM 896 O O . GLU A 1 113 ? -16.053 9.994 25.253 1.00 92.19 113 GLU A O 1
ATOM 901 N N . GLU A 1 114 ? -15.807 7.792 24.931 1.00 92.06 114 GLU A N 1
ATOM 902 C CA . GLU A 1 114 ? -14.708 7.626 25.891 1.00 92.06 114 GLU A CA 1
ATOM 903 C C . GLU A 1 114 ? -13.431 8.364 25.467 1.00 92.06 114 GLU A C 1
ATOM 905 O O . GLU A 1 114 ? -12.740 8.914 26.314 1.00 92.06 114 GLU A O 1
ATOM 910 N N . TYR A 1 115 ? -13.140 8.422 24.166 1.00 86.56 115 TYR A N 1
ATOM 911 C CA . TYR A 1 115 ? -11.964 9.123 23.644 1.00 86.56 115 TYR A CA 1
ATOM 912 C C . TYR A 1 115 ? -12.034 10.648 23.839 1.00 86.56 115 TYR A C 1
ATOM 914 O O . TYR A 1 115 ? -10.998 11.298 23.950 1.00 86.56 115 TYR A O 1
ATOM 922 N N . TRP A 1 116 ? -13.244 11.217 23.848 1.00 87.62 116 TRP A N 1
ATOM 923 C CA . TRP A 1 116 ? -13.477 12.664 23.949 1.00 87.62 116 TRP A CA 1
ATOM 924 C C . TRP A 1 116 ? -13.803 13.157 25.367 1.00 87.62 116 TRP A C 1
ATOM 926 O O . TRP A 1 116 ? -14.108 14.340 25.531 1.00 87.62 116 TRP A O 1
ATOM 936 N N . LYS A 1 117 ? -13.771 12.278 26.372 1.00 83.56 117 LYS A N 1
ATOM 937 C CA . LYS A 1 117 ? -13.841 12.661 27.791 1.00 83.56 117 LYS A CA 1
ATOM 938 C C . LYS A 1 117 ? -12.467 13.065 28.310 1.00 83.56 117 LYS A C 1
ATOM 940 O O . LYS A 1 117 ? -12.437 14.013 29.122 1.00 83.56 117 LYS A O 1
#

Organism: NCBI:txid2686198

Radius of gyration: 22.13 Å; chains: 1; bounding box: 50×29×59 Å

Foldseek 3Di:
DDDDDDDDDPDDDPDDPDPDDDDDDDDDQDFDKDKDWDWDADPVRDTAAQDCVVVDDPVCPRPPHTDIDIDGDQHCVDPVSVVQVVVCVVVVHDCPPVPDDDPDDPADPVRVVVVVD